Protein AF-A0A5B2WR25-F1 (afdb_monomer_lite)

InterPro domains:
  IPR037883 Knr4/Smi1-like domain superfamily [G3DSA:3.40.1580.10] (4-90)

Secondary structure (DSSP, 8-state):
---SSEE-TTS-EEPPHHHHHHHHHHTTHHHHSTTEEEEEE-SSSEEEEEETT-TTPPEEEEETT---TTTPEEEESSHHHHHHHHHTT--

Organism: NCBI:txid1892852

Sequence (91 aa):
MVSDGLLTAAGTAVYETGAIAERNTTYEVAEYAPGFVLIGDDSGGRGFLVRAGDAATAVFSSDLGDLDPADFQVEAADLAGWLDSVLAQDD

pLDDT: mean 93.0, std 8.37, range [58.34, 98.44]

Structure (mmCIF, N/CA/C/O backbone):
data_AF-A0A5B2WR25-F1
#
_entry.id   AF-A0A5B2WR25-F1
#
loop_
_atom_site.group_PDB
_atom_site.id
_atom_site.type_symbol
_atom_site.label_atom_id
_atom_site.label_alt_id
_atom_site.label_comp_id
_atom_site.label_asym_id
_atom_site.label_entity_id
_atom_site.label_seq_id
_atom_site.pdbx_PDB_ins_code
_atom_site.Cartn_x
_atom_site.Cartn_y
_atom_site.Cartn_z
_atom_site.occupan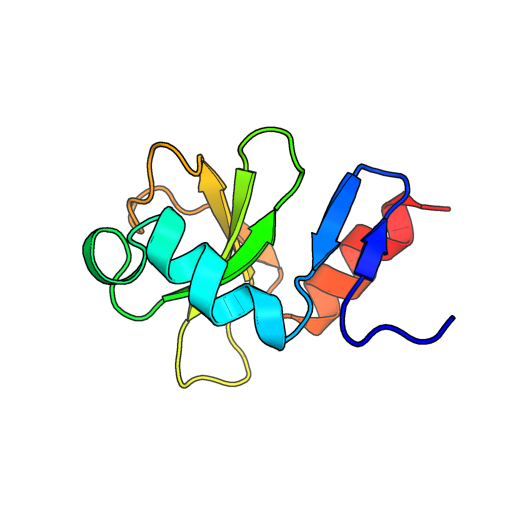cy
_atom_site.B_iso_or_equiv
_atom_site.auth_seq_id
_atom_site.auth_comp_id
_atom_site.auth_asym_id
_atom_site.auth_atom_id
_atom_site.pdbx_PDB_model_num
ATOM 1 N N . MET A 1 1 ? 24.309 -0.800 -1.460 1.00 59.62 1 MET A N 1
ATOM 2 C CA . MET A 1 1 ? 23.434 -0.340 -0.363 1.00 59.62 1 MET A CA 1
ATOM 3 C C . MET A 1 1 ? 22.419 -1.443 -0.148 1.00 59.62 1 MET A C 1
ATOM 5 O O . MET A 1 1 ? 21.976 -2.000 -1.140 1.00 59.62 1 MET A O 1
ATOM 9 N N . VAL A 1 2 ? 22.155 -1.831 1.095 1.00 75.06 2 VAL A N 1
ATOM 10 C CA . VAL A 1 2 ? 21.082 -2.779 1.426 1.00 75.06 2 VAL A CA 1
ATOM 11 C C . VAL A 1 2 ? 19.919 -1.931 1.934 1.00 75.06 2 VAL A C 1
ATOM 13 O O . VAL A 1 2 ? 20.164 -1.049 2.753 1.00 75.06 2 VAL A O 1
ATOM 16 N N . SER A 1 3 ? 18.714 -2.164 1.419 1.00 86.75 3 SER A N 1
ATOM 17 C CA . SER A 1 3 ? 17.451 -1.595 1.909 1.00 86.75 3 SER A CA 1
ATOM 18 C C . SER A 1 3 ? 16.510 -2.757 2.242 1.00 86.75 3 SER A C 1
ATOM 20 O O . SER A 1 3 ? 16.695 -3.862 1.725 1.00 86.75 3 SER A O 1
ATOM 22 N N . ASP A 1 4 ? 15.558 -2.527 3.142 1.00 91.25 4 ASP A N 1
ATOM 23 C CA . ASP A 1 4 ? 14.453 -3.436 3.459 1.00 91.25 4 ASP A CA 1
ATOM 24 C C . ASP A 1 4 ? 13.162 -3.081 2.693 1.00 91.25 4 ASP A C 1
ATOM 26 O O . ASP A 1 4 ? 12.105 -3.630 2.991 1.00 91.25 4 ASP A O 1
ATOM 30 N N . GLY A 1 5 ? 13.261 -2.189 1.702 1.00 92.12 5 GLY A N 1
ATOM 31 C CA . GLY A 1 5 ? 12.238 -1.891 0.703 1.00 92.12 5 GLY A CA 1
ATOM 32 C C . GLY A 1 5 ? 12.734 -2.130 -0.729 1.00 92.12 5 GLY A C 1
ATOM 33 O O . GLY A 1 5 ? 13.816 -2.680 -0.961 1.00 92.12 5 GLY A O 1
ATOM 34 N N . LEU A 1 6 ? 11.936 -1.699 -1.706 1.00 93.38 6 LEU A N 1
ATOM 35 C CA . LEU A 1 6 ? 12.237 -1.794 -3.139 1.00 93.38 6 LEU A CA 1
ATOM 36 C C . LEU A 1 6 ? 11.763 -0.525 -3.850 1.00 93.38 6 LEU A C 1
ATOM 38 O O . LEU A 1 6 ? 10.673 -0.038 -3.575 1.00 93.38 6 LEU A O 1
ATOM 42 N N . LEU A 1 7 ? 12.547 -0.021 -4.800 1.00 93.62 7 LEU A N 1
ATOM 43 C CA . LEU A 1 7 ? 12.103 0.981 -5.767 1.00 93.62 7 LEU A CA 1
ATOM 44 C C . LEU A 1 7 ? 12.482 0.494 -7.162 1.00 93.62 7 LEU A C 1
ATOM 46 O O . LEU A 1 7 ? 13.661 0.266 -7.434 1.00 93.62 7 LEU A O 1
ATOM 50 N N . THR A 1 8 ? 11.473 0.336 -8.008 1.00 92.38 8 THR A N 1
ATOM 51 C CA . THR A 1 8 ? 11.618 -0.096 -9.402 1.00 92.38 8 THR A CA 1
ATOM 52 C C . THR A 1 8 ? 11.964 1.082 -10.313 1.00 92.38 8 THR A C 1
ATOM 54 O O . THR A 1 8 ? 11.673 2.240 -9.988 1.00 92.38 8 THR A O 1
ATOM 57 N N . ALA A 1 9 ? 12.566 0.816 -11.472 1.00 90.00 9 ALA A N 1
ATOM 58 C CA . ALA A 1 9 ? 12.805 1.835 -12.499 1.00 90.00 9 ALA A CA 1
ATOM 59 C C . ALA A 1 9 ? 11.489 2.402 -13.059 1.00 90.00 9 ALA A C 1
ATOM 61 O O . ALA A 1 9 ? 11.440 3.570 -13.453 1.00 90.00 9 ALA A O 1
ATOM 62 N N . ALA A 1 10 ? 10.417 1.605 -13.024 1.00 89.00 10 ALA A N 1
ATOM 63 C CA . ALA A 1 10 ? 9.053 2.027 -13.336 1.00 89.00 10 ALA A CA 1
ATOM 64 C C . ALA A 1 10 ? 8.426 2.982 -12.293 1.00 89.00 10 ALA A C 1
ATOM 66 O O . ALA A 1 10 ? 7.348 3.519 -12.537 1.00 89.00 10 ALA A O 1
ATOM 67 N N . GLY A 1 11 ? 9.078 3.221 -11.148 1.00 91.75 11 GLY A N 1
ATOM 68 C CA . GLY A 1 11 ? 8.605 4.143 -10.105 1.00 91.75 11 GLY A CA 1
ATOM 69 C C . GLY A 1 11 ? 7.689 3.511 -9.054 1.00 91.75 11 GLY A C 1
ATOM 70 O O . GLY A 1 11 ? 7.261 4.199 -8.132 1.00 91.75 11 GLY A O 1
ATOM 71 N N . THR A 1 12 ? 7.437 2.201 -9.136 1.00 95.62 12 THR A N 1
ATOM 72 C CA . THR A 1 12 ? 6.737 1.464 -8.075 1.00 95.62 12 THR A CA 1
ATOM 73 C C . THR A 1 12 ? 7.666 1.247 -6.888 1.00 95.62 12 THR A C 1
ATOM 75 O O . THR A 1 12 ? 8.752 0.673 -7.038 1.00 95.62 12 THR A O 1
ATOM 78 N N . ALA A 1 13 ? 7.226 1.686 -5.715 1.00 95.62 13 ALA A N 1
ATOM 79 C CA . ALA A 1 13 ? 7.901 1.527 -4.442 1.00 95.62 13 ALA A CA 1
ATOM 80 C C . ALA A 1 13 ? 7.197 0.474 -3.578 1.00 95.62 13 ALA A C 1
ATOM 82 O O . ALA A 1 13 ? 5.987 0.537 -3.376 1.00 95.62 13 ALA A O 1
ATOM 83 N N . VAL A 1 14 ? 7.972 -0.442 -3.000 1.00 95.94 14 VAL A N 1
ATOM 84 C CA . VAL A 1 14 ? 7.601 -1.195 -1.797 1.00 95.94 14 VAL A CA 1
ATOM 85 C C . VAL A 1 14 ? 8.277 -0.501 -0.626 1.00 95.94 14 VAL A C 1
ATOM 87 O O . VAL A 1 14 ? 9.497 -0.309 -0.628 1.00 95.94 14 VAL A O 1
ATOM 90 N N . TYR A 1 15 ? 7.490 -0.098 0.363 1.00 96.56 15 TYR A N 1
ATOM 91 C CA . TYR A 1 15 ? 7.994 0.694 1.473 1.00 96.56 15 TYR A CA 1
ATOM 92 C C . TYR A 1 15 ? 8.984 -0.079 2.337 1.00 96.56 15 TYR A C 1
ATOM 94 O O . TYR A 1 15 ? 8.785 -1.248 2.658 1.00 96.56 15 TYR A O 1
ATOM 102 N N . GLU A 1 16 ? 10.014 0.635 2.787 1.00 96.25 16 GLU A N 1
ATOM 103 C CA . GLU A 1 16 ? 10.823 0.206 3.923 1.00 96.25 16 GLU A CA 1
ATOM 104 C C . GLU A 1 16 ? 9.929 0.029 5.153 1.00 96.25 16 GLU A C 1
ATOM 106 O O . GLU A 1 16 ? 8.976 0.792 5.365 1.00 96.25 16 GLU A O 1
ATOM 111 N N . THR A 1 17 ? 10.263 -0.932 6.016 1.00 93.56 17 THR A N 1
ATOM 112 C CA . THR A 1 17 ? 9.428 -1.274 7.180 1.00 93.56 17 THR A CA 1
ATOM 113 C C . THR A 1 17 ? 9.168 -0.052 8.066 1.00 93.56 17 THR A C 1
ATOM 115 O O . THR A 1 17 ? 8.072 0.124 8.600 1.00 93.56 17 THR A O 1
ATOM 118 N N . GLY A 1 18 ? 10.170 0.826 8.197 1.00 94.25 18 GLY A N 1
ATOM 119 C CA . GLY A 1 18 ? 10.080 2.059 8.981 1.00 94.25 18 GLY A CA 1
ATOM 120 C C . GLY A 1 18 ? 9.137 3.119 8.399 1.00 94.25 18 GLY A C 1
ATOM 121 O O . GLY A 1 18 ? 8.626 3.943 9.154 1.00 94.25 18 GLY A O 1
ATOM 122 N N . ALA A 1 19 ? 8.875 3.090 7.090 1.00 96.12 19 ALA A N 1
ATOM 123 C CA . ALA A 1 19 ? 8.000 4.045 6.411 1.00 96.12 19 ALA A CA 1
ATOM 124 C C . ALA A 1 19 ? 6.525 3.615 6.425 1.00 96.12 19 ALA A C 1
ATOM 126 O O . ALA A 1 19 ? 5.643 4.468 6.357 1.00 96.12 19 ALA A O 1
ATOM 127 N N . ILE A 1 20 ? 6.233 2.315 6.571 1.00 96.75 20 ILE A N 1
ATOM 128 C CA . ILE A 1 20 ? 4.859 1.781 6.519 1.00 96.75 20 ILE A CA 1
ATOM 129 C C . ILE A 1 20 ? 3.938 2.496 7.516 1.00 96.75 20 ILE A C 1
ATOM 131 O O . ILE A 1 20 ? 2.845 2.925 7.146 1.00 96.75 20 ILE A O 1
ATOM 135 N N . ALA A 1 21 ? 4.365 2.660 8.771 1.00 97.00 21 ALA A N 1
ATOM 136 C CA . ALA A 1 21 ? 3.534 3.285 9.803 1.00 97.00 21 ALA A CA 1
ATOM 137 C C . ALA A 1 21 ? 3.223 4.763 9.500 1.00 97.00 21 ALA A C 1
ATOM 139 O O . ALA A 1 21 ? 2.086 5.208 9.671 1.00 97.00 21 ALA A O 1
ATOM 140 N N . GLU A 1 22 ? 4.222 5.512 9.029 1.00 97.88 22 GLU A N 1
ATOM 141 C CA . GLU A 1 22 ? 4.070 6.920 8.657 1.00 97.88 22 GLU A CA 1
ATOM 142 C C . GLU A 1 22 ? 3.137 7.059 7.455 1.00 97.88 22 GLU A C 1
ATOM 144 O O . GLU A 1 22 ? 2.158 7.795 7.533 1.00 97.88 22 GLU A O 1
ATOM 149 N N . ARG A 1 23 ? 3.338 6.260 6.404 1.00 97.94 23 ARG A N 1
ATOM 150 C CA . ARG A 1 23 ? 2.499 6.297 5.200 1.00 97.94 23 ARG A CA 1
ATOM 151 C C . ARG A 1 23 ? 1.048 5.920 5.463 1.00 97.94 23 ARG A C 1
ATOM 153 O O . ARG A 1 23 ? 0.153 6.623 5.010 1.00 97.94 23 ARG A O 1
ATOM 160 N N . ASN A 1 24 ? 0.794 4.877 6.251 1.00 98.44 24 ASN A N 1
ATOM 161 C CA . ASN A 1 24 ? -0.578 4.517 6.628 1.00 98.44 24 ASN A CA 1
ATOM 162 C C . ASN A 1 24 ? -1.267 5.612 7.457 1.00 98.44 24 ASN A C 1
ATOM 164 O O . ASN A 1 24 ? -2.484 5.756 7.374 1.00 98.44 24 ASN A O 1
ATOM 168 N N . THR A 1 25 ? -0.503 6.387 8.235 1.00 98.44 25 THR A N 1
ATOM 169 C CA . THR A 1 25 ? -1.028 7.543 8.977 1.00 98.44 25 THR A CA 1
ATOM 170 C C . THR A 1 25 ? -1.320 8.711 8.038 1.00 98.44 25 THR A C 1
ATOM 172 O O . THR A 1 25 ? -2.395 9.293 8.120 1.00 98.44 25 THR A O 1
ATOM 175 N N . THR A 1 26 ? -0.396 9.029 7.127 1.00 97.75 26 THR A N 1
ATOM 176 C CA . THR A 1 26 ? -0.522 10.127 6.155 1.00 97.75 26 THR A CA 1
ATOM 177 C C . THR A 1 26 ? -1.755 9.981 5.264 1.00 97.75 26 THR A C 1
ATOM 179 O O . THR A 1 26 ? -2.400 10.980 4.965 1.00 97.75 26 THR A O 1
ATOM 182 N N . TYR A 1 27 ? -2.098 8.753 4.872 1.00 98.00 27 TYR A N 1
ATOM 183 C CA . TYR A 1 27 ? -3.280 8.460 4.053 1.00 98.00 27 TYR A CA 1
ATOM 184 C C . TYR A 1 27 ? -4.504 8.013 4.862 1.00 98.00 27 TYR A C 1
ATOM 186 O O . TYR A 1 27 ? -5.472 7.539 4.278 1.00 98.00 27 TYR A O 1
ATOM 194 N N . GLU A 1 28 ? -4.456 8.119 6.196 1.00 98.25 28 GLU A N 1
ATOM 195 C CA . GLU A 1 28 ? -5.583 7.799 7.085 1.00 98.25 28 GLU A CA 1
ATOM 196 C C . GLU A 1 28 ? -6.187 6.403 6.799 1.00 98.25 28 GLU A C 1
ATOM 198 O O . GLU A 1 28 ? -7.392 6.184 6.894 1.00 98.25 28 GLU A O 1
ATOM 203 N N . VAL A 1 29 ? -5.343 5.415 6.460 1.00 98.31 29 VAL A N 1
ATOM 204 C CA . VAL A 1 29 ? -5.778 4.085 5.977 1.00 98.31 29 VAL A CA 1
ATOM 205 C C . VAL A 1 29 ? -6.689 3.389 6.988 1.00 98.31 29 VAL A C 1
ATOM 207 O O . VAL A 1 29 ? -7.635 2.707 6.614 1.00 98.31 29 VAL A O 1
ATOM 210 N N . ALA A 1 30 ? -6.444 3.590 8.284 1.00 97.62 30 ALA A N 1
ATOM 211 C CA . ALA A 1 30 ? -7.280 3.025 9.339 1.00 97.62 30 ALA A CA 1
ATOM 212 C C . ALA A 1 30 ? -8.713 3.597 9.367 1.00 97.62 30 ALA A C 1
ATOM 214 O O . ALA A 1 30 ? -9.609 2.926 9.881 1.00 97.62 30 ALA A O 1
ATOM 215 N N . GLU A 1 31 ? -8.923 4.810 8.848 1.00 98.19 31 GLU A N 1
ATOM 216 C CA . GLU A 1 31 ? -10.231 5.459 8.732 1.00 98.19 31 GLU A CA 1
ATOM 217 C C . GLU A 1 31 ? -10.950 5.027 7.452 1.00 98.19 31 GLU A C 1
ATOM 219 O O . GLU A 1 31 ? -12.083 4.549 7.529 1.00 98.19 31 GLU A O 1
ATOM 224 N N . TYR A 1 32 ? -10.286 5.136 6.298 1.00 98.00 32 TYR A N 1
ATOM 225 C CA . TYR A 1 32 ? -10.923 4.879 5.000 1.00 98.00 32 TYR A CA 1
ATOM 226 C C . TYR A 1 32 ? -10.960 3.393 4.618 1.00 98.00 32 TYR A C 1
ATOM 228 O O . TYR A 1 32 ? -11.963 2.909 4.100 1.00 98.00 32 TYR A O 1
ATOM 236 N N . ALA A 1 33 ? -9.917 2.631 4.954 1.00 97.50 33 ALA A N 1
ATOM 237 C CA . ALA A 1 33 ? -9.777 1.217 4.610 1.00 97.50 33 ALA A CA 1
ATOM 238 C C . ALA A 1 33 ? -9.446 0.351 5.846 1.00 97.50 33 ALA A C 1
ATOM 240 O O . ALA A 1 33 ? -8.377 -0.269 5.928 1.00 97.50 33 ALA A O 1
ATOM 241 N N . 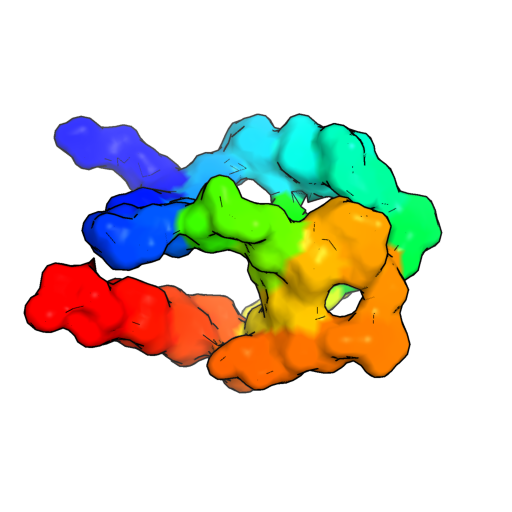PRO A 1 34 ? -10.357 0.260 6.836 1.00 97.00 34 PRO A N 1
ATOM 242 C CA . PRO A 1 34 ? -10.106 -0.477 8.067 1.00 97.00 34 PRO A CA 1
ATOM 243 C C . PRO A 1 34 ? -9.791 -1.953 7.793 1.00 97.00 34 PRO A C 1
ATOM 245 O O . PRO A 1 34 ? -10.508 -2.656 7.080 1.00 97.00 34 PRO A O 1
ATOM 248 N N . GLY A 1 35 ? -8.712 -2.440 8.408 1.00 96.00 35 GLY A N 1
ATOM 249 C CA . GLY A 1 35 ? -8.223 -3.805 8.209 1.00 96.00 35 GLY A CA 1
ATOM 250 C C . GLY A 1 35 ? -7.300 -3.974 7.003 1.00 96.00 35 GLY A C 1
ATOM 251 O O . GLY A 1 35 ? -6.919 -5.107 6.716 1.00 96.00 35 GLY A O 1
ATOM 252 N N . PHE A 1 36 ? -6.910 -2.892 6.329 1.00 97.31 36 PHE A N 1
ATOM 253 C CA . PHE A 1 36 ? -5.877 -2.896 5.298 1.00 97.31 36 PHE A CA 1
ATOM 254 C C . PHE A 1 36 ? -4.606 -2.182 5.763 1.00 97.31 36 PHE A C 1
ATOM 256 O O . PHE A 1 36 ? -4.612 -1.415 6.726 1.00 97.31 36 PHE A O 1
ATOM 263 N N . VAL A 1 37 ? -3.505 -2.478 5.078 1.00 97.06 37 VAL A N 1
ATOM 264 C CA . VAL A 1 37 ? -2.202 -1.835 5.255 1.00 97.06 37 VAL A CA 1
ATOM 265 C C . VAL A 1 37 ? -1.696 -1.417 3.885 1.00 97.06 37 VAL A C 1
ATOM 267 O O . VAL A 1 37 ? -1.573 -2.260 2.999 1.00 97.06 37 VAL A O 1
ATOM 270 N N . LEU A 1 38 ? -1.375 -0.137 3.727 1.00 98.00 38 LEU A N 1
ATOM 271 C CA . LEU A 1 38 ? -0.651 0.392 2.577 1.00 98.00 38 LEU A CA 1
ATOM 272 C C . LEU A 1 38 ? 0.821 -0.039 2.658 1.00 98.00 38 LEU A C 1
ATOM 274 O O . LEU A 1 38 ? 1.489 0.219 3.663 1.00 98.00 38 LEU A O 1
ATOM 278 N N . ILE A 1 39 ? 1.312 -0.698 1.613 1.00 97.06 39 ILE A N 1
ATOM 279 C CA . ILE A 1 39 ? 2.653 -1.303 1.548 1.00 97.06 39 ILE A CA 1
ATOM 280 C C . ILE A 1 39 ? 3.539 -0.711 0.446 1.00 97.06 39 ILE A C 1
ATOM 282 O O . ILE A 1 39 ? 4.728 -1.021 0.389 1.00 97.06 39 ILE A O 1
ATOM 286 N N . GLY A 1 40 ? 2.979 0.129 -0.421 1.00 97.56 40 GLY A N 1
ATOM 287 C CA . GLY A 1 40 ? 3.692 0.716 -1.546 1.00 97.56 40 GLY A CA 1
ATOM 288 C C . GLY A 1 40 ? 2.851 1.719 -2.328 1.00 97.56 40 GLY A C 1
ATOM 289 O O . GLY A 1 40 ? 1.645 1.822 -2.105 1.00 97.56 40 GLY A O 1
ATOM 290 N N . ASP A 1 41 ? 3.483 2.426 -3.262 1.00 97.81 41 ASP A N 1
ATOM 291 C CA . ASP A 1 41 ? 2.830 3.330 -4.217 1.00 97.81 41 ASP A CA 1
ATOM 292 C C . ASP A 1 41 ? 3.608 3.409 -5.541 1.00 97.81 41 ASP A C 1
ATOM 294 O O . ASP A 1 41 ? 4.738 2.933 -5.624 1.00 97.81 41 ASP A O 1
ATOM 298 N N . ASP A 1 42 ? 3.005 3.981 -6.582 1.00 96.25 42 ASP A N 1
ATOM 299 C CA . ASP A 1 42 ? 3.646 4.220 -7.888 1.00 96.25 42 ASP A CA 1
ATOM 300 C C . ASP A 1 42 ? 4.183 5.652 -8.071 1.00 96.25 42 ASP A C 1
ATOM 302 O O . ASP A 1 42 ? 4.543 6.055 -9.178 1.00 96.25 42 ASP A O 1
ATOM 306 N N . SER A 1 43 ? 4.188 6.459 -7.004 1.00 91.06 43 SER A N 1
ATOM 307 C CA . SER A 1 43 ? 4.486 7.900 -7.001 1.00 91.06 43 SER A CA 1
ATOM 308 C C . SER A 1 43 ? 3.610 8.760 -7.933 1.00 91.06 43 SER A C 1
ATOM 310 O O . SER A 1 43 ? 3.824 9.970 -8.036 1.00 91.06 43 SER A O 1
ATOM 312 N N . GLY A 1 44 ? 2.602 8.165 -8.576 1.00 94.44 44 GLY A N 1
ATOM 313 C CA . GLY A 1 44 ? 1.606 8.792 -9.445 1.00 94.44 44 GLY A CA 1
ATOM 314 C C . GLY A 1 44 ? 0.236 8.963 -8.784 1.00 94.44 44 GLY A C 1
ATOM 315 O O . GLY A 1 44 ? -0.668 9.517 -9.404 1.00 94.44 44 GLY A O 1
ATOM 316 N N . GLY A 1 45 ? 0.098 8.533 -7.527 1.00 95.62 45 GLY A N 1
ATOM 317 C CA . GLY A 1 45 ? -1.133 8.626 -6.742 1.00 95.62 45 GLY A CA 1
ATOM 318 C C . GLY A 1 45 ? -1.825 7.285 -6.522 1.00 95.62 45 GLY A C 1
ATOM 319 O O .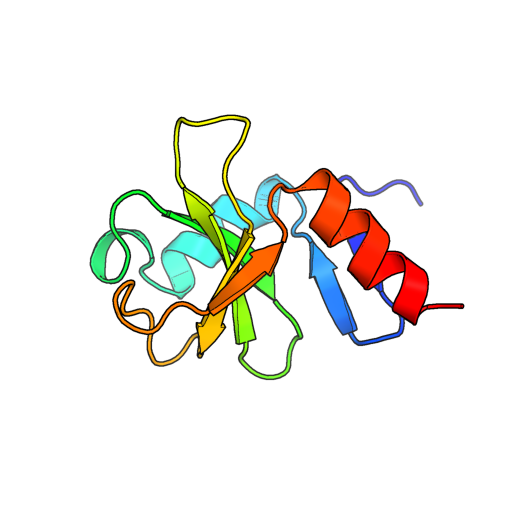 GLY A 1 45 ? -2.815 7.250 -5.800 1.00 95.62 45 GLY A O 1
ATOM 320 N N . ARG A 1 46 ? -1.311 6.178 -7.071 1.00 97.62 46 ARG A N 1
ATOM 321 C CA . ARG A 1 46 ? -1.852 4.840 -6.822 1.00 97.62 46 ARG A CA 1
ATOM 322 C C . ARG A 1 46 ? -1.118 4.176 -5.665 1.00 97.62 46 ARG A C 1
ATOM 324 O O . ARG A 1 46 ? 0.109 4.112 -5.655 1.00 97.62 46 ARG A O 1
ATOM 331 N N . GLY A 1 47 ? -1.872 3.658 -4.704 1.00 98.12 47 GLY A N 1
ATOM 332 C CA . GLY A 1 47 ? -1.365 2.918 -3.552 1.00 98.12 47 GLY A CA 1
ATOM 333 C C . GLY A 1 47 ? -1.600 1.422 -3.688 1.00 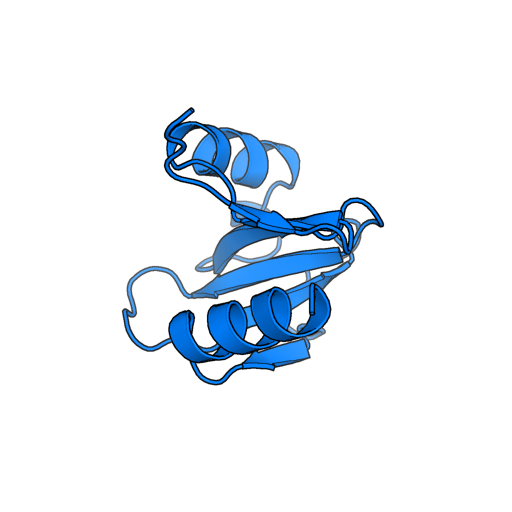98.12 47 GLY A C 1
ATOM 334 O O . GLY A 1 47 ? -2.565 1.008 -4.328 1.00 98.12 47 GLY A O 1
ATOM 335 N N . PHE A 1 48 ? -0.752 0.618 -3.047 1.00 98.06 48 PHE A N 1
ATOM 336 C CA . PHE A 1 48 ? -0.870 -0.839 -2.995 1.00 98.06 48 PHE A CA 1
ATOM 337 C C . PHE A 1 48 ? -1.104 -1.313 -1.564 1.00 98.06 48 PHE A C 1
ATOM 339 O O . PHE A 1 48 ? -0.350 -0.954 -0.657 1.00 98.06 48 PHE A O 1
ATOM 346 N N . LEU A 1 49 ? -2.144 -2.120 -1.351 1.00 97.81 49 LEU A N 1
ATOM 347 C CA . LEU A 1 49 ? -2.608 -2.524 -0.026 1.00 97.81 49 LEU A CA 1
ATOM 348 C C . LEU A 1 49 ? -2.696 -4.042 0.124 1.00 97.81 49 LEU A C 1
ATOM 350 O O . LEU A 1 49 ? -2.954 -4.769 -0.830 1.00 97.81 49 LEU A O 1
ATOM 354 N N . VAL A 1 50 ? -2.560 -4.513 1.360 1.00 97.00 50 VAL A N 1
ATOM 355 C CA . VAL A 1 50 ? -2.833 -5.901 1.769 1.00 97.00 50 VAL A CA 1
ATOM 356 C C . VAL A 1 50 ? -3.802 -5.915 2.942 1.00 97.00 50 VAL A C 1
ATOM 358 O O . VAL A 1 50 ? -3.894 -4.938 3.689 1.00 97.00 50 VAL A O 1
ATOM 361 N N . ARG A 1 51 ? -4.527 -7.020 3.141 1.00 95.50 51 ARG A N 1
ATOM 362 C CA . ARG A 1 51 ? -5.396 -7.161 4.318 1.00 95.50 51 ARG A CA 1
ATOM 363 C C . ARG A 1 51 ? -4.543 -7.525 5.540 1.00 95.50 51 ARG A C 1
ATOM 365 O O . ARG A 1 51 ? -3.726 -8.438 5.503 1.00 95.50 51 ARG A O 1
ATOM 372 N N . ALA A 1 52 ? -4.730 -6.813 6.644 1.00 91.25 52 ALA A N 1
ATOM 373 C CA . ALA A 1 52 ? -4.004 -7.056 7.882 1.00 91.25 52 ALA A CA 1
ATOM 374 C C . ALA A 1 52 ? -4.364 -8.425 8.487 1.00 91.25 52 ALA A C 1
ATOM 376 O O . ALA A 1 52 ? -5.535 -8.799 8.557 1.00 91.25 52 ALA A O 1
ATOM 377 N N . GLY A 1 53 ? -3.357 -9.140 8.997 1.00 85.38 53 GLY A N 1
ATOM 378 C CA . GLY A 1 53 ? -3.551 -10.370 9.775 1.00 85.38 53 GLY A CA 1
ATOM 379 C C . GLY A 1 53 ? -3.752 -11.652 8.960 1.00 85.38 53 GLY A C 1
ATOM 380 O O . GLY A 1 53 ? -3.969 -12.704 9.559 1.00 85.38 53 GLY A O 1
ATOM 381 N N . ASP A 1 54 ? -3.643 -11.591 7.635 1.00 79.88 54 ASP A N 1
ATOM 382 C CA . ASP A 1 54 ? -3.673 -12.757 6.754 1.00 79.88 54 ASP A CA 1
ATOM 383 C C . ASP A 1 54 ? -2.400 -12.758 5.887 1.00 79.88 54 ASP A C 1
ATOM 385 O O . ASP A 1 54 ? -2.025 -11.754 5.290 1.00 79.88 54 ASP A O 1
ATOM 389 N N . ALA A 1 55 ? -1.663 -13.869 5.909 1.00 64.56 55 ALA A N 1
ATOM 390 C CA . ALA A 1 55 ? -0.355 -13.985 5.263 1.00 64.56 55 ALA A CA 1
ATOM 391 C C . ALA A 1 55 ? -0.450 -14.339 3.769 1.00 64.56 55 ALA A C 1
ATOM 393 O O . ALA A 1 55 ? 0.563 -14.302 3.075 1.00 64.56 55 ALA A O 1
ATOM 394 N N . ALA A 1 56 ? -1.641 -14.698 3.279 1.00 68.75 56 ALA A N 1
ATOM 395 C CA . ALA A 1 56 ? -1.887 -15.108 1.897 1.00 68.75 56 ALA A CA 1
ATOM 396 C C . ALA A 1 56 ? -2.922 -14.199 1.216 1.00 68.75 56 ALA A C 1
ATOM 398 O O . ALA A 1 56 ? -3.804 -14.668 0.497 1.00 68.75 56 ALA A O 1
ATOM 399 N N . THR A 1 57 ? -2.855 -12.892 1.482 1.00 84.00 57 THR A N 1
ATOM 400 C CA . THR A 1 57 ? -3.827 -11.944 0.933 1.00 84.00 57 THR A CA 1
ATOM 401 C C . THR A 1 57 ? -3.396 -11.452 -0.426 1.00 84.00 57 THR A C 1
ATOM 403 O O . THR A 1 57 ? -2.230 -11.105 -0.616 1.00 84.00 57 THR A O 1
ATOM 406 N N . ALA A 1 58 ? -4.382 -11.275 -1.298 1.00 96.25 58 ALA A N 1
ATOM 407 C CA . ALA A 1 58 ? -4.227 -10.495 -2.509 1.00 96.25 58 ALA A CA 1
ATOM 408 C C . ALA A 1 58 ? -3.601 -9.120 -2.232 1.00 96.25 58 ALA A C 1
ATOM 410 O O . ALA A 1 58 ? -3.817 -8.525 -1.170 1.00 96.25 58 ALA A O 1
ATOM 411 N N . VAL A 1 59 ? -2.849 -8.628 -3.214 1.00 97.44 59 VAL A N 1
ATOM 412 C CA . VAL A 1 59 ? -2.445 -7.224 -3.268 1.00 97.44 59 VAL A CA 1
ATOM 413 C C . VAL A 1 59 ? -3.533 -6.461 -4.001 1.00 97.44 59 VAL A C 1
ATOM 415 O O . VAL A 1 59 ? -3.951 -6.848 -5.096 1.00 97.44 59 VAL A O 1
ATOM 418 N N . PHE A 1 60 ? -3.991 -5.389 -3.376 1.00 98.00 60 PHE A N 1
ATOM 419 C CA . PHE A 1 60 ? -4.997 -4.483 -3.901 1.00 98.00 60 PHE A CA 1
ATOM 420 C C . PHE A 1 60 ? -4.350 -3.176 -4.339 1.00 98.00 60 PHE A C 1
ATOM 422 O O . PHE A 1 60 ? -3.286 -2.824 -3.833 1.00 98.00 60 PHE A O 1
ATOM 429 N N . SER A 1 61 ? -5.011 -2.420 -5.207 1.00 98.19 61 SER A N 1
ATOM 430 C CA . SER A 1 61 ? -4.665 -1.027 -5.458 1.00 98.19 61 SER A CA 1
ATOM 431 C C . SER A 1 61 ? -5.874 -0.104 -5.422 1.00 98.19 61 SER A C 1
ATOM 433 O O . SER A 1 61 ? -6.998 -0.530 -5.689 1.00 98.19 61 SER A O 1
ATOM 435 N N . SER A 1 62 ? -5.619 1.161 -5.098 1.00 98.06 62 SER A N 1
ATOM 436 C CA . SER A 1 62 ? -6.593 2.251 -5.192 1.00 98.06 62 SER A CA 1
ATOM 437 C C . SER A 1 62 ? -5.891 3.571 -5.479 1.00 98.06 62 SER A C 1
ATOM 439 O O . SER A 1 62 ? -4.671 3.683 -5.317 1.00 98.06 62 SER A O 1
ATOM 441 N N . ASP A 1 63 ? -6.666 4.579 -5.863 1.00 97.62 63 ASP A N 1
ATOM 442 C CA . ASP A 1 63 ? -6.227 5.969 -5.792 1.00 97.62 63 ASP A CA 1
ATOM 443 C C . ASP A 1 63 ? -6.038 6.362 -4.314 1.00 97.62 63 ASP A C 1
ATOM 445 O O . ASP A 1 63 ? -6.887 6.090 -3.467 1.00 97.62 63 ASP A O 1
ATOM 449 N N . LEU A 1 64 ? -4.906 6.972 -3.973 1.00 97.38 64 LEU A N 1
ATOM 450 C CA . LEU A 1 64 ? -4.587 7.390 -2.604 1.00 97.38 64 LEU A CA 1
ATOM 451 C C . LEU A 1 64 ? -5.427 8.586 -2.133 1.00 97.38 64 LEU A C 1
ATOM 453 O O . LEU A 1 64 ? -5.473 8.860 -0.935 1.00 97.38 64 LEU A O 1
ATOM 457 N N . GLY A 1 65 ? -6.069 9.303 -3.057 1.00 96.62 65 GLY A N 1
ATOM 458 C CA . GLY A 1 65 ? -7.081 10.314 -2.775 1.00 96.62 65 GLY A CA 1
ATOM 459 C C . GLY A 1 65 ? -8.493 9.749 -2.590 1.00 96.62 65 GLY A C 1
ATOM 460 O O . GLY A 1 65 ? -9.372 10.512 -2.192 1.00 96.62 65 GLY A O 1
ATOM 461 N N . ASP A 1 66 ? -8.712 8.454 -2.856 1.00 95.88 66 ASP A N 1
ATOM 462 C CA . ASP A 1 66 ? -10.005 7.767 -2.728 1.00 95.88 66 ASP A CA 1
ATOM 463 C C . ASP A 1 66 ? -9.819 6.303 -2.265 1.00 95.88 66 ASP A C 1
ATOM 465 O O . ASP A 1 66 ? -9.790 5.348 -3.046 1.00 95.88 66 ASP A O 1
ATOM 469 N N . LEU A 1 67 ? -9.613 6.123 -0.955 1.00 96.06 67 LEU A N 1
ATOM 470 C CA . LEU A 1 67 ? -9.308 4.830 -0.330 1.00 96.06 67 LEU A CA 1
ATOM 471 C C . LEU A 1 67 ? -10.563 4.060 0.123 1.00 96.06 67 LEU A C 1
ATOM 473 O O . LEU A 1 67 ? -10.613 3.589 1.259 1.00 96.06 67 LEU A O 1
ATOM 477 N N . ASP A 1 68 ? -11.559 3.890 -0.749 1.00 96.12 68 ASP A N 1
ATOM 478 C CA . ASP A 1 68 ? -12.718 3.024 -0.477 1.00 96.12 68 ASP A CA 1
ATOM 479 C C . ASP A 1 68 ? -12.421 1.557 -0.868 1.00 96.12 68 ASP A C 1
ATOM 481 O O . ASP A 1 68 ? -12.216 1.257 -2.050 1.00 96.12 68 ASP A O 1
ATOM 485 N N . PRO A 1 69 ? -12.441 0.592 0.078 1.00 96.38 69 PRO A N 1
ATOM 486 C CA . PRO A 1 69 ? -12.280 -0.830 -0.229 1.00 96.38 69 PRO A CA 1
ATOM 487 C C . PRO A 1 69 ? -13.274 -1.397 -1.252 1.00 96.38 69 PRO A C 1
ATOM 489 O O . PRO A 1 69 ? -13.023 -2.477 -1.792 1.00 96.38 69 PRO A O 1
ATOM 492 N N . ALA A 1 70 ? -14.405 -0.728 -1.498 1.00 96.00 70 ALA A N 1
ATOM 493 C CA . ALA A 1 70 ? -15.361 -1.107 -2.536 1.00 96.00 70 ALA A CA 1
ATOM 494 C C . ALA A 1 70 ? -14.808 -0.927 -3.961 1.00 96.00 70 ALA A C 1
ATOM 496 O O . ALA A 1 70 ? -15.226 -1.663 -4.8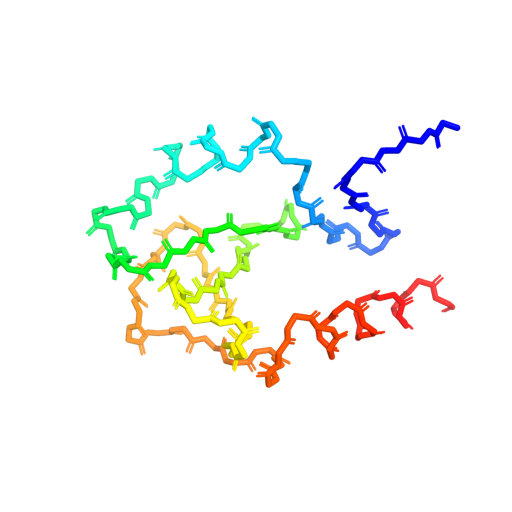58 1.00 96.00 70 ALA A O 1
ATOM 497 N N . ASP A 1 71 ? -13.855 -0.012 -4.152 1.00 95.31 71 ASP A N 1
ATOM 498 C CA . ASP A 1 71 ? -13.280 0.342 -5.456 1.00 95.31 71 ASP A CA 1
ATOM 499 C C . ASP A 1 71 ? -11.890 -0.271 -5.697 1.00 95.31 71 ASP A C 1
ATOM 501 O O . ASP A 1 71 ? -11.320 -0.153 -6.790 1.00 95.31 71 ASP A O 1
ATOM 505 N N . PHE A 1 72 ? -11.362 -0.997 -4.707 1.00 97.75 72 PHE A N 1
ATOM 506 C CA . PHE A 1 72 ? -10.059 -1.647 -4.790 1.00 97.75 72 PHE A CA 1
ATOM 507 C C . PHE A 1 72 ? -9.972 -2.623 -5.967 1.00 97.75 72 PHE A C 1
ATOM 509 O O . PHE A 1 72 ? -10.821 -3.498 -6.158 1.00 97.75 72 PHE A O 1
ATOM 516 N N . GLN A 1 73 ? -8.879 -2.521 -6.719 1.00 98.19 73 GLN A N 1
ATOM 517 C CA . GLN A 1 73 ? -8.546 -3.442 -7.804 1.00 98.19 73 GLN A CA 1
ATOM 518 C C . GLN A 1 73 ? -7.583 -4.516 -7.307 1.00 98.19 73 GLN A C 1
ATOM 520 O O . GLN A 1 73 ? -6.697 -4.230 -6.511 1.00 98.19 73 GLN A O 1
ATOM 525 N N . VAL A 1 74 ? -7.745 -5.759 -7.760 1.00 97.50 74 VAL A N 1
ATOM 526 C CA . VAL A 1 74 ? -6.830 -6.857 -7.412 1.00 97.50 74 VAL A CA 1
ATOM 527 C C . VAL A 1 74 ? -5.653 -6.861 -8.385 1.00 97.50 74 VAL A C 1
ATOM 529 O O . VAL A 1 74 ? -5.847 -7.114 -9.572 1.00 97.50 74 VAL A O 1
ATOM 532 N N . GLU A 1 75 ? -4.440 -6.643 -7.879 1.00 97.25 75 GLU A N 1
ATOM 533 C CA . GLU A 1 75 ? -3.203 -6.669 -8.676 1.00 97.25 75 GLU A CA 1
ATOM 534 C C . GLU A 1 75 ? -2.587 -8.065 -8.748 1.00 97.25 75 GLU A C 1
ATOM 536 O O . GLU A 1 75 ? -2.058 -8.472 -9.780 1.00 97.25 75 GLU A O 1
ATOM 541 N N . ALA A 1 76 ? -2.650 -8.814 -7.646 1.00 96.94 76 ALA A N 1
ATOM 542 C CA . ALA A 1 76 ? -2.101 -10.162 -7.556 1.00 96.94 76 ALA A CA 1
ATOM 543 C C . ALA A 1 76 ? -2.796 -10.974 -6.463 1.00 96.94 76 ALA A C 1
ATOM 545 O O . ALA A 1 76 ? -3.394 -10.419 -5.543 1.00 96.94 76 ALA A O 1
ATOM 546 N N . ALA A 1 77 ? -2.677 -12.301 -6.541 1.00 95.19 77 ALA A N 1
ATOM 547 C CA . ALA A 1 77 ? -3.234 -13.217 -5.546 1.00 95.19 77 ALA A CA 1
ATOM 548 C C . ALA A 1 77 ? -2.493 -13.180 -4.198 1.00 95.19 77 ALA A C 1
ATOM 550 O O . ALA A 1 77 ? -3.091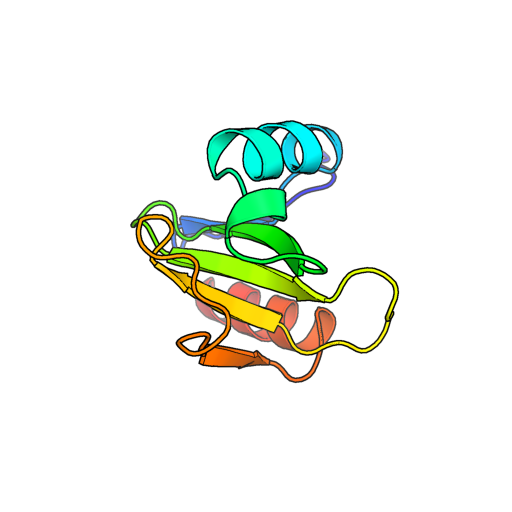 -13.498 -3.174 1.00 95.19 77 ALA A O 1
ATOM 551 N N . ASP A 1 78 ? -1.220 -12.784 -4.202 1.00 94.19 78 ASP A N 1
ATOM 552 C CA . ASP A 1 78 ? -0.380 -12.647 -3.018 1.00 94.19 78 ASP A CA 1
ATOM 553 C C . ASP A 1 78 ? 0.763 -11.643 -3.252 1.00 94.19 78 ASP A C 1
ATOM 555 O O . ASP A 1 78 ? 0.985 -11.164 -4.370 1.00 94.19 78 ASP A O 1
ATOM 559 N N . LEU A 1 79 ? 1.483 -11.309 -2.175 1.00 92.12 79 LEU A N 1
ATOM 560 C CA . LEU A 1 79 ? 2.597 -10.360 -2.212 1.00 92.12 79 LEU A CA 1
ATOM 561 C C . LEU A 1 79 ? 3.740 -10.823 -3.127 1.00 92.12 79 LEU A C 1
ATOM 563 O O . LEU A 1 79 ? 4.363 -9.991 -3.780 1.00 92.12 79 LEU A O 1
ATOM 567 N N . ALA A 1 80 ? 4.018 -12.128 -3.189 1.00 92.94 80 ALA A N 1
ATOM 568 C CA . ALA A 1 80 ? 5.107 -12.659 -4.004 1.00 92.94 80 ALA A CA 1
ATOM 569 C C . ALA A 1 80 ? 4.799 -12.511 -5.500 1.00 92.94 80 ALA A C 1
ATOM 571 O O . ALA A 1 80 ? 5.626 -11.994 -6.244 1.00 92.94 80 ALA A O 1
ATOM 572 N N . GLY A 1 81 ? 3.586 -12.869 -5.924 1.00 94.81 81 GLY A N 1
ATOM 573 C CA . GLY A 1 81 ? 3.138 -12.693 -7.303 1.00 94.81 81 GLY A CA 1
ATOM 574 C C . GLY A 1 81 ? 3.093 -11.224 -7.725 1.00 94.81 81 GLY A C 1
ATOM 575 O O . GLY A 1 81 ? 3.414 -10.904 -8.868 1.00 94.81 81 GLY A O 1
ATOM 576 N N . TRP A 1 82 ? 2.753 -10.316 -6.805 1.00 95.31 82 TRP A N 1
ATOM 577 C CA . TRP A 1 82 ? 2.856 -8.883 -7.077 1.00 95.31 82 TRP A CA 1
ATOM 578 C C . TRP A 1 82 ? 4.312 -8.436 -7.249 1.00 95.31 82 TRP A C 1
ATOM 580 O O . TRP A 1 82 ? 4.616 -7.764 -8.233 1.00 95.31 82 TRP A O 1
ATOM 590 N N . LEU A 1 83 ? 5.218 -8.853 -6.356 1.00 93.75 83 LEU A N 1
ATOM 591 C CA . LEU A 1 83 ? 6.650 -8.546 -6.450 1.00 93.75 83 LEU A CA 1
ATOM 592 C C . LEU A 1 83 ? 7.264 -9.044 -7.766 1.00 93.75 83 LEU A C 1
ATOM 594 O O . LEU A 1 83 ? 7.956 -8.282 -8.439 1.00 93.75 83 LEU A O 1
ATOM 598 N N . ASP A 1 84 ? 6.959 -10.274 -8.176 1.00 94.31 84 ASP A N 1
ATOM 599 C CA . ASP A 1 84 ? 7.398 -10.818 -9.466 1.00 94.31 84 ASP A CA 1
ATOM 600 C C . ASP A 1 84 ? 6.893 -9.952 -10.633 1.00 94.31 84 ASP A C 1
ATOM 602 O O . ASP A 1 84 ? 7.633 -9.678 -11.579 1.00 94.31 84 ASP A O 1
ATOM 606 N N . SER A 1 85 ? 5.646 -9.473 -10.555 1.00 93.12 85 SER A N 1
ATOM 607 C CA . SER A 1 85 ? 5.045 -8.647 -11.608 1.00 93.12 85 SER A CA 1
ATOM 608 C C . SER A 1 85 ? 5.674 -7.258 -11.731 1.00 93.12 85 SER A C 1
ATOM 610 O O . SER A 1 85 ? 5.820 -6.767 -12.849 1.00 93.12 85 SER A O 1
ATOM 612 N N . VAL A 1 86 ? 6.050 -6.620 -10.616 1.00 91.25 86 VAL A N 1
ATOM 613 C CA . VAL A 1 86 ? 6.663 -5.281 -10.639 1.00 91.25 86 VAL A CA 1
ATOM 614 C C . VAL A 1 86 ? 8.137 -5.354 -11.018 1.00 91.25 86 VAL A C 1
ATOM 616 O O . VAL A 1 86 ? 8.618 -4.486 -11.735 1.00 91.25 86 VAL A O 1
ATOM 619 N N . LEU A 1 87 ? 8.843 -6.416 -10.618 1.00 89.94 87 LEU A N 1
ATOM 620 C CA . LEU A 1 87 ? 10.233 -6.644 -11.018 1.00 89.94 87 LEU A CA 1
ATOM 621 C C . LEU A 1 87 ? 10.354 -6.964 -12.513 1.00 89.94 87 LEU A C 1
ATOM 623 O O . LEU A 1 87 ? 11.293 -6.511 -13.154 1.00 89.94 87 LEU A O 1
ATOM 627 N N . ALA A 1 88 ? 9.384 -7.676 -13.093 1.00 88.62 88 ALA A N 1
ATOM 628 C CA . ALA A 1 88 ? 9.363 -7.957 -14.530 1.00 88.62 88 ALA A CA 1
ATOM 629 C C . ALA A 1 88 ? 9.149 -6.706 -15.408 1.00 88.62 88 ALA A C 1
ATOM 631 O O . ALA A 1 88 ? 9.335 -6.778 -16.621 1.00 88.62 88 ALA A O 1
ATOM 632 N N . GLN A 1 89 ? 8.729 -5.574 -14.832 1.00 75.81 89 GLN A N 1
ATOM 633 C CA . GLN A 1 89 ? 8.595 -4.300 -15.553 1.00 75.81 89 GLN A CA 1
ATOM 634 C C . GLN A 1 89 ? 9.907 -3.505 -15.620 1.00 75.81 89 GLN A C 1
ATOM 636 O O . GLN A 1 89 ? 9.966 -2.507 -16.337 1.00 75.81 89 GLN A O 1
ATOM 641 N N . ASP A 1 90 ? 10.940 -3.947 -14.897 1.00 68.25 90 ASP A N 1
ATOM 642 C CA . ASP A 1 90 ? 12.270 -3.329 -14.873 1.00 68.25 90 ASP A CA 1
ATOM 643 C C . ASP A 1 90 ? 13.272 -3.973 -15.858 1.00 68.25 90 ASP A C 1
ATOM 645 O O . ASP A 1 90 ? 14.407 -3.494 -15.956 1.00 68.25 90 ASP A O 1
ATOM 649 N N . ASP A 1 91 ? 12.864 -5.026 -16.581 1.00 58.34 91 ASP A N 1
ATOM 650 C CA . ASP A 1 91 ? 13.668 -5.763 -17.577 1.00 58.34 91 ASP A CA 1
ATOM 651 C C . ASP A 1 91 ? 13.612 -5.175 -19.006 1.00 58.34 91 ASP A C 1
ATOM 653 O O . ASP A 1 91 ? 12.535 -4.708 -19.454 1.00 58.34 91 ASP A O 1
#

Radius of gyration: 12.4 Å; chains: 1; bounding box: 39×25×27 Å

Foldseek 3Di:
DDFCKDAAPQQKIFDGPVCQVVVCVVLVCCVQPNQKTFGIDSVPQKTWIFGPPDQQTFIWIDRSVHRHPVPIDGPGRHPVRNVVVRNVVRD